Protein AF-D5ZU19-F1 (afdb_monomer_lite)

Organism: Streptomyces viridosporus (strain ATCC 14672 / DSM 40746 / JCM 4963 / KCTC 9882 / NRRL B-12104 / FH 1290) (NCBI:txid566461)

Secondary structure (DSSP, 8-state):
-----TTEEEEEEEEE-SS-TT-EEEEEEEEETT--HHHHHHHHHHHHHHHHHHHHHHHHH-TT-S----HHHHHHHHHHHHHHHHHHHHHHHHHHHHHHHHS--------PPPP---

Structure (mmCIF, N/CA/C/O backbone):
data_AF-D5ZU19-F1
#
_entry.id   AF-D5ZU19-F1
#
loop_
_atom_site.group_PDB
_atom_site.id
_atom_site.type_symbol
_atom_site.label_atom_id
_atom_site.label_alt_id
_atom_site.label_comp_id
_atom_site.label_asym_id
_atom_site.label_entity_id
_atom_site.label_seq_id
_atom_site.pdbx_PDB_ins_code
_atom_site.Cartn_x
_atom_site.Cartn_y
_atom_site.Cartn_z
_atom_site.occupancy
_atom_site.B_iso_or_equiv
_atom_site.auth_seq_id
_atom_site.auth_comp_id
_atom_site.auth_asym_id
_atom_site.auth_atom_id
_atom_site.pdbx_PDB_model_num
ATOM 1 N N . MET A 1 1 ? -30.710 5.926 -1.618 1.00 45.78 1 MET A N 1
ATOM 2 C CA . MET A 1 1 ? -30.493 5.262 -0.317 1.00 45.78 1 MET A CA 1
ATOM 3 C C . MET A 1 1 ? -29.967 3.870 -0.644 1.00 45.78 1 MET A C 1
ATOM 5 O O . MET A 1 1 ? -30.699 3.113 -1.259 1.00 45.78 1 MET A O 1
ATOM 9 N N . LEU A 1 2 ? -28.673 3.593 -0.447 1.00 56.88 2 LEU A N 1
ATOM 10 C CA . LEU A 1 2 ? -28.085 2.293 -0.806 1.00 56.88 2 LEU A CA 1
ATOM 11 C C . LEU A 1 2 ? -28.526 1.261 0.235 1.00 56.88 2 LEU A C 1
ATOM 13 O O . LEU A 1 2 ? -28.157 1.388 1.401 1.00 56.88 2 LEU A O 1
ATOM 17 N N . GLU A 1 3 ? -29.327 0.278 -0.172 1.00 64.31 3 GLU A N 1
ATOM 18 C CA . GLU A 1 3 ? -29.707 -0.826 0.708 1.00 64.31 3 GLU A CA 1
ATOM 19 C C . GLU A 1 3 ? -28.452 -1.583 1.180 1.00 64.31 3 GLU A C 1
ATOM 21 O O . GLU A 1 3 ? -27.550 -1.860 0.376 1.00 64.31 3 GLU A O 1
ATOM 26 N N . PRO A 1 4 ? -28.348 -1.907 2.481 1.00 65.19 4 PRO A N 1
ATOM 27 C CA . PRO A 1 4 ? -27.235 -2.686 2.992 1.00 65.19 4 PRO A CA 1
ATOM 28 C C . PRO A 1 4 ? -27.268 -4.080 2.364 1.00 65.19 4 PRO A C 1
ATOM 30 O O . PRO A 1 4 ? -28.198 -4.855 2.573 1.00 65.19 4 PRO A O 1
ATOM 33 N N . ARG A 1 5 ? -26.234 -4.402 1.578 1.00 74.62 5 ARG A N 1
ATOM 34 C CA . ARG A 1 5 ? -26.081 -5.746 1.014 1.00 74.62 5 ARG A CA 1
ATOM 35 C C . ARG A 1 5 ? -25.988 -6.773 2.151 1.00 74.62 5 ARG A C 1
ATOM 37 O O . ARG A 1 5 ? -25.175 -6.562 3.059 1.00 74.62 5 ARG A O 1
ATOM 44 N N . PRO A 1 6 ? -26.752 -7.879 2.097 1.00 81.25 6 PRO A N 1
ATOM 45 C CA . PRO A 1 6 ? -26.652 -8.937 3.095 1.00 81.25 6 PRO A CA 1
ATOM 46 C C . PRO A 1 6 ? -25.207 -9.450 3.167 1.00 81.25 6 PRO A C 1
ATOM 48 O O . PRO A 1 6 ? -24.544 -9.610 2.142 1.00 81.25 6 PRO A O 1
ATOM 51 N N . GLY A 1 7 ? -24.697 -9.640 4.387 1.00 86.81 7 GLY A N 1
ATOM 52 C CA . GLY A 1 7 ? -23.331 -10.120 4.633 1.00 86.81 7 GLY A CA 1
ATOM 53 C C . GLY A 1 7 ? -22.227 -9.054 4.618 1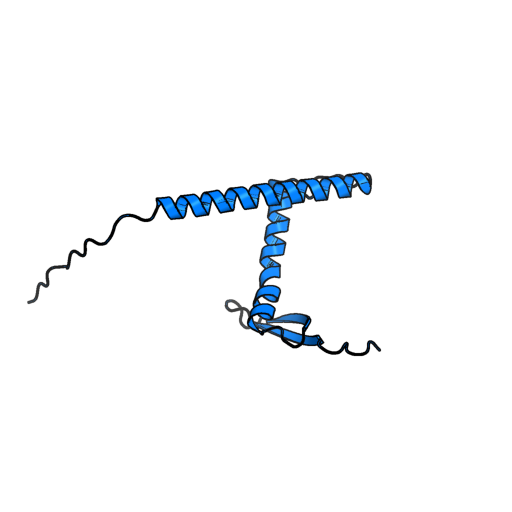.00 86.81 7 GLY A C 1
ATOM 54 O O . GLY A 1 7 ? -21.055 -9.411 4.681 1.00 86.81 7 GLY A O 1
ATOM 55 N N . ARG A 1 8 ? -22.542 -7.751 4.555 1.00 90.56 8 ARG A N 1
ATOM 56 C CA . ARG A 1 8 ? -21.544 -6.674 4.712 1.00 90.56 8 ARG A CA 1
ATOM 57 C C . ARG A 1 8 ? -21.902 -5.711 5.835 1.00 90.56 8 ARG A C 1
ATOM 59 O O . ARG A 1 8 ? -23.072 -5.413 6.060 1.00 90.56 8 ARG A O 1
ATOM 66 N N . ARG A 1 9 ? -20.882 -5.186 6.514 1.00 91.75 9 ARG A N 1
ATOM 67 C CA . ARG A 1 9 ? -21.023 -4.212 7.603 1.00 91.75 9 ARG A CA 1
ATOM 68 C C . ARG A 1 9 ? -20.191 -2.961 7.330 1.00 91.75 9 ARG A C 1
ATOM 70 O O . ARG A 1 9 ? -19.165 -3.014 6.654 1.00 91.75 9 ARG A O 1
ATOM 77 N N . HIS A 1 10 ? -20.666 -1.838 7.861 1.00 93.06 10 HIS A N 1
ATOM 78 C CA . HIS A 1 10 ? -19.904 -0.597 7.932 1.00 93.06 10 HIS A CA 1
ATOM 79 C C . HIS A 1 10 ? -19.249 -0.510 9.309 1.00 93.06 10 HIS A C 1
ATOM 81 O O . HIS A 1 10 ? -19.930 -0.667 10.321 1.00 93.06 10 HIS A O 1
ATOM 87 N N . TRP A 1 11 ? -17.949 -0.246 9.335 1.00 93.62 11 TRP A N 1
ATOM 88 C CA . TRP A 1 11 ? -17.160 -0.085 10.550 1.00 93.62 11 TRP A CA 1
ATOM 89 C C . TRP A 1 11 ? -16.531 1.304 10.590 1.00 93.62 11 TRP A C 1
ATOM 91 O O . TRP A 1 11 ? -16.103 1.831 9.560 1.00 93.62 11 TRP A O 1
ATOM 101 N N . VAL A 1 12 ? -16.437 1.862 11.795 1.00 94.38 12 VAL A N 1
ATOM 102 C CA . VAL A 1 12 ? -15.634 3.051 12.092 1.00 94.38 12 VAL A CA 1
ATOM 103 C C . VAL A 1 12 ? -14.516 2.621 13.031 1.00 94.38 12 VAL A C 1
ATOM 105 O O . VAL A 1 12 ? -14.784 2.094 14.109 1.00 94.38 12 VAL A O 1
ATOM 108 N N . ILE A 1 13 ? -13.269 2.842 12.626 1.00 93.62 13 ILE A N 1
ATOM 109 C CA . ILE A 1 13 ? -12.084 2.511 13.420 1.00 93.62 13 ILE A CA 1
ATOM 110 C C . ILE A 1 13 ? -11.439 3.819 13.856 1.00 93.62 13 ILE A C 1
ATOM 112 O O . ILE A 1 13 ? -11.097 4.646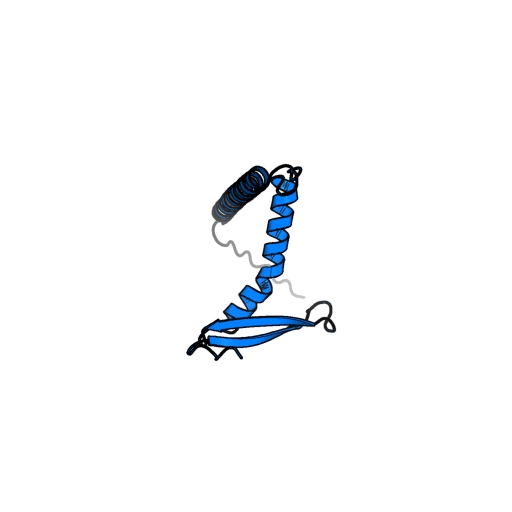 13.012 1.00 93.62 13 ILE A O 1
ATOM 116 N N . ALA A 1 14 ? -11.242 3.991 15.159 1.00 93.25 14 ALA A N 1
ATOM 117 C CA . ALA A 1 14 ? -10.487 5.101 15.723 1.00 93.25 14 ALA A CA 1
ATOM 118 C C . ALA A 1 14 ? -9.130 4.584 16.214 1.00 93.25 14 ALA A C 1
ATOM 120 O O . ALA A 1 14 ? -9.061 3.774 17.138 1.00 93.25 14 ALA A O 1
ATOM 121 N N . ARG A 1 15 ? -8.043 5.052 15.600 1.00 91.44 15 ARG A N 1
ATOM 122 C CA . ARG A 1 15 ? -6.673 4.722 16.003 1.00 91.44 15 ARG A CA 1
ATOM 123 C C . ARG A 1 15 ? -6.044 5.929 16.680 1.00 91.44 15 ARG A C 1
ATOM 125 O O . ARG A 1 15 ? -5.867 6.966 16.047 1.00 91.44 15 ARG A O 1
ATOM 132 N N . ARG A 1 16 ? -5.658 5.775 17.944 1.00 93.56 16 ARG A N 1
ATOM 133 C CA . ARG A 1 16 ? -4.897 6.782 18.691 1.00 93.56 16 ARG A CA 1
ATOM 134 C C . ARG A 1 16 ? -3.398 6.607 18.445 1.00 93.56 16 ARG A C 1
ATOM 136 O O . ARG A 1 16 ? -2.900 5.482 18.457 1.00 93.56 16 ARG A O 1
ATOM 143 N N . SER A 1 17 ? -2.685 7.708 18.226 1.00 88.50 17 SER A N 1
ATOM 144 C CA . SER A 1 17 ? -1.221 7.694 18.163 1.00 88.50 17 SER A CA 1
ATOM 145 C C . SER A 1 17 ? -0.616 7.411 19.543 1.00 88.50 17 SER A C 1
ATOM 147 O O . SER A 1 17 ? -1.060 7.962 20.548 1.00 88.50 17 SER A O 1
ATOM 149 N N . VAL A 1 18 ? 0.415 6.559 19.589 1.00 90.25 18 VAL A N 1
ATOM 150 C CA . VAL A 1 18 ? 1.142 6.231 20.829 1.00 90.25 18 VAL A CA 1
ATOM 151 C C . VAL A 1 18 ? 2.030 7.399 21.264 1.00 90.25 18 VAL A C 1
ATOM 153 O O . VAL A 1 18 ? 2.072 7.734 22.442 1.00 90.25 18 VAL A O 1
ATOM 156 N N . SER A 1 19 ? 2.708 8.053 20.315 1.00 93.44 19 SER A N 1
ATOM 157 C CA . SER A 1 19 ? 3.614 9.175 20.594 1.00 93.44 19 SER A CA 1
ATOM 158 C C . SER A 1 19 ? 2.882 10.495 20.827 1.00 93.44 19 SER A C 1
ATOM 160 O O . SER A 1 19 ? 3.390 11.369 21.524 1.00 93.44 19 SER A O 1
ATOM 162 N N . ARG A 1 20 ? 1.685 10.658 20.250 1.00 93.31 20 ARG A N 1
ATOM 163 C CA . ARG A 1 20 ? 0.868 11.873 20.378 1.00 93.31 20 ARG A CA 1
ATOM 164 C C . ARG A 1 20 ? -0.577 11.487 20.707 1.00 93.31 20 ARG A C 1
ATOM 166 O O . ARG A 1 20 ? -1.409 11.455 19.806 1.00 93.31 20 ARG A O 1
ATOM 173 N N . PRO A 1 21 ? -0.907 11.215 21.984 1.00 91.94 21 PRO A N 1
ATOM 174 C CA . PRO A 1 21 ? -2.205 10.653 22.383 1.00 91.94 21 PRO A CA 1
ATOM 175 C C . PRO A 1 21 ? -3.441 11.481 22.001 1.00 91.94 21 PRO A C 1
ATOM 177 O O . PRO A 1 21 ? -4.544 10.941 21.964 1.00 91.94 21 PRO A O 1
ATOM 180 N N . GLN A 1 22 ? -3.260 12.775 21.722 1.00 94.25 22 GLN A N 1
ATOM 181 C CA . GLN A 1 22 ? -4.321 13.675 21.260 1.00 94.25 22 GLN A CA 1
ATOM 182 C C . GLN A 1 22 ? -4.653 13.495 19.771 1.00 94.25 22 GLN A C 1
ATOM 184 O O . GLN A 1 22 ? -5.702 13.936 19.310 1.00 94.25 22 GLN A O 1
ATOM 189 N N . GLU A 1 23 ? -3.781 12.839 19.006 1.00 93.50 23 GLU A N 1
ATOM 190 C CA . GLU A 1 23 ? -4.006 12.581 17.591 1.00 93.50 23 GLU A CA 1
ATOM 191 C C . GLU A 1 23 ? -4.704 11.242 17.383 1.00 93.50 23 GLU A C 1
ATOM 193 O O . GLU A 1 23 ? -4.182 10.167 17.705 1.00 93.50 23 GLU A O 1
ATOM 198 N N . ILE A 1 24 ? -5.901 11.326 16.808 1.00 93.19 24 ILE A N 1
ATOM 199 C CA . ILE A 1 24 ? -6.745 10.182 16.490 1.00 93.19 24 ILE A CA 1
ATOM 200 C C . ILE A 1 24 ? -7.013 10.187 14.988 1.00 93.19 24 ILE A C 1
ATOM 202 O O . ILE A 1 24 ? -7.512 11.164 14.434 1.00 93.19 24 ILE A O 1
ATOM 206 N N . SER A 1 25 ? -6.683 9.081 14.330 1.00 91.44 25 SER A N 1
ATOM 207 C CA . SER A 1 25 ? -7.034 8.827 12.934 1.00 91.44 25 SER A CA 1
ATOM 208 C C . SER A 1 25 ? -8.303 7.989 12.865 1.00 91.44 25 SER A C 1
ATOM 210 O O . SER A 1 25 ? -8.412 6.980 13.564 1.00 91.44 25 SER A O 1
ATOM 212 N N . TYR A 1 26 ? -9.233 8.376 11.997 1.00 93.06 26 TYR A N 1
ATOM 213 C CA . TYR A 1 26 ? -10.483 7.656 11.779 1.00 93.06 26 TYR A CA 1
ATOM 214 C C . TYR A 1 26 ? -10.484 6.980 10.410 1.00 93.06 26 TYR A C 1
ATOM 216 O O . TYR A 1 26 ? -10.105 7.591 9.412 1.00 93.06 26 TYR A O 1
ATOM 224 N N . TYR A 1 27 ? -10.940 5.730 10.367 1.00 92.56 27 TYR A N 1
ATOM 225 C CA . TYR A 1 27 ? -11.054 4.937 9.146 1.00 92.56 27 TYR A CA 1
ATOM 226 C C . TYR A 1 27 ? -12.478 4.413 9.005 1.00 92.56 27 TYR A C 1
ATOM 228 O O . TYR A 1 27 ? -13.067 3.924 9.970 1.00 92.56 27 TYR A O 1
ATOM 236 N N . LEU A 1 28 ? -13.013 4.498 7.790 1.00 93.94 28 LEU A N 1
ATOM 237 C CA . LEU A 1 28 ? -14.279 3.883 7.411 1.00 93.94 28 LEU A CA 1
ATOM 238 C C . LEU A 1 28 ? -13.982 2.614 6.622 1.00 93.94 28 LEU A C 1
ATOM 240 O O . LEU A 1 28 ? -13.272 2.666 5.618 1.00 93.94 28 LEU A O 1
ATOM 244 N N . ALA A 1 29 ? -14.538 1.490 7.062 1.00 93.00 29 ALA A N 1
ATOM 245 C CA . ALA A 1 29 ? -14.404 0.222 6.360 1.00 93.00 29 ALA A CA 1
ATOM 246 C C . ALA A 1 29 ? -15.778 -0.330 5.977 1.00 93.00 29 ALA A C 1
ATOM 248 O O . ALA A 1 29 ? -16.712 -0.337 6.778 1.00 93.00 29 ALA A O 1
ATOM 249 N N . TYR A 1 30 ? -15.883 -0.802 4.737 1.00 93.88 30 TYR A N 1
ATOM 250 C CA . TYR A 1 30 ? -17.042 -1.524 4.228 1.00 93.88 30 TYR A CA 1
ATOM 251 C C . TYR A 1 30 ? -16.596 -2.906 3.755 1.00 93.88 30 TYR A C 1
ATOM 253 O O . TYR A 1 30 ? -16.030 -3.061 2.670 1.00 93.88 30 TYR A O 1
ATOM 261 N N . CYS A 1 31 ? -16.825 -3.910 4.593 1.00 93.44 31 CYS A N 1
ATOM 262 C CA . CYS A 1 31 ? -16.250 -5.245 4.452 1.00 93.44 31 CYS A CA 1
ATOM 263 C C . CYS A 1 31 ? -17.291 -6.332 4.774 1.00 93.44 31 CYS A C 1
ATOM 265 O O . CYS A 1 31 ? -18.390 -6.004 5.241 1.00 93.44 31 CYS A O 1
ATOM 267 N N . PRO A 1 32 ? -16.988 -7.615 4.496 1.00 94.44 32 PRO A N 1
ATOM 268 C CA . PRO A 1 32 ? -17.782 -8.733 4.988 1.00 94.44 32 PRO A CA 1
ATOM 269 C C . PRO A 1 32 ? -18.078 -8.636 6.486 1.00 94.44 32 PRO A C 1
ATOM 271 O O . PRO A 1 32 ? -17.317 -8.060 7.269 1.00 94.44 32 PRO A O 1
ATOM 274 N N . ALA A 1 33 ? -19.222 -9.176 6.880 1.00 90.69 33 ALA A N 1
ATOM 275 C CA . ALA A 1 33 ? -19.692 -9.141 8.254 1.00 90.69 33 ALA A CA 1
ATOM 276 C C . ALA A 1 33 ? -18.770 -9.928 9.204 1.00 90.69 33 ALA A C 1
ATOM 278 O O . ALA A 1 33 ? -18.731 -9.619 10.396 1.00 90.69 33 ALA A O 1
ATOM 279 N N . GLU A 1 34 ? -18.044 -10.903 8.671 1.00 93.19 34 GLU A N 1
ATOM 280 C CA . GLU A 1 34 ? -17.142 -11.830 9.350 1.00 93.19 34 GLU A CA 1
ATOM 281 C C . GLU A 1 34 ? -15.700 -11.304 9.444 1.00 93.19 34 GLU A C 1
ATOM 283 O O . GLU A 1 34 ? -14.866 -11.950 10.073 1.00 93.19 34 GLU A O 1
ATOM 288 N N . THR A 1 35 ? -15.392 -10.148 8.835 1.00 94.00 35 THR A N 1
ATOM 289 C CA . THR A 1 35 ? -14.051 -9.549 8.903 1.00 94.00 35 THR A CA 1
ATOM 290 C C . THR A 1 35 ? -13.672 -9.270 10.352 1.00 94.00 35 THR A C 1
ATOM 292 O O . THR A 1 35 ? -14.410 -8.613 11.092 1.00 94.00 35 THR A O 1
ATOM 295 N N . THR A 1 36 ? -12.506 -9.768 10.746 1.00 94.44 36 THR A N 1
ATOM 296 C CA . THR A 1 36 ? -12.013 -9.648 12.119 1.00 94.44 36 THR A CA 1
ATOM 297 C C . THR A 1 36 ? -11.479 -8.244 12.399 1.00 94.44 36 THR A C 1
ATOM 299 O O . THR A 1 36 ? -11.079 -7.508 11.492 1.00 94.44 36 THR A O 1
ATOM 302 N N . LEU A 1 37 ? -11.430 -7.863 13.679 1.00 91.88 37 LEU A N 1
ATOM 303 C CA . LEU A 1 37 ? -10.825 -6.592 14.078 1.00 91.88 37 LEU A CA 1
ATOM 304 C C . LEU A 1 37 ? -9.337 -6.528 13.693 1.00 91.88 37 LEU A C 1
ATOM 306 O O . LEU A 1 37 ? -8.872 -5.478 13.255 1.00 91.88 37 LEU A O 1
ATOM 310 N N . ASP A 1 38 ? -8.613 -7.642 13.788 1.00 94.06 38 ASP A N 1
ATOM 311 C CA . ASP A 1 38 ? -7.193 -7.708 13.428 1.00 94.06 38 ASP A CA 1
ATOM 312 C C . ASP A 1 38 ? -6.968 -7.434 11.937 1.00 94.06 38 ASP A C 1
ATOM 314 O O . ASP A 1 38 ? -6.069 -6.676 11.569 1.00 94.06 38 ASP A O 1
ATOM 318 N N . GLU A 1 39 ? -7.821 -7.971 11.060 1.00 94.38 39 GLU A N 1
ATOM 319 C CA . GLU A 1 39 ? -7.781 -7.659 9.628 1.00 94.38 39 GLU A CA 1
ATOM 320 C C . GLU A 1 39 ? -8.075 -6.184 9.355 1.00 94.38 39 GLU A C 1
ATOM 322 O O . GLU A 1 39 ? -7.376 -5.553 8.557 1.00 94.38 39 GLU A O 1
ATOM 327 N N . LEU A 1 40 ? -9.076 -5.622 10.036 1.00 93.62 40 LEU A N 1
ATOM 328 C CA . LEU A 1 40 ? -9.418 -4.205 9.931 1.00 93.62 40 LEU A CA 1
ATOM 329 C C . LEU A 1 40 ? -8.247 -3.310 10.360 1.00 93.62 40 LEU A C 1
ATOM 331 O O . LEU A 1 40 ? -7.909 -2.360 9.650 1.00 93.62 40 LEU A O 1
ATOM 335 N N . ILE A 1 41 ? -7.598 -3.627 11.483 1.00 92.19 41 ILE A N 1
ATOM 336 C CA . ILE A 1 41 ? -6.426 -2.899 11.986 1.00 92.19 41 ILE A CA 1
ATOM 337 C C . ILE A 1 41 ? -5.248 -3.042 11.020 1.00 92.19 41 ILE A C 1
ATOM 339 O O . ILE A 1 41 ? -4.602 -2.041 10.704 1.00 92.19 41 ILE A O 1
ATOM 343 N N . ARG A 1 42 ? -4.987 -4.251 10.507 1.00 92.81 42 ARG A N 1
ATOM 344 C CA . ARG A 1 42 ? -3.910 -4.514 9.542 1.00 92.81 42 ARG A CA 1
ATOM 345 C C . ARG A 1 42 ? -4.076 -3.681 8.271 1.00 92.81 42 ARG A C 1
ATOM 347 O O . ARG A 1 42 ? -3.118 -3.053 7.826 1.00 92.81 42 ARG A O 1
ATOM 354 N N . VAL A 1 43 ? -5.286 -3.632 7.713 1.00 92.50 43 VAL A N 1
ATOM 355 C CA . VAL A 1 43 ? -5.588 -2.835 6.511 1.00 92.50 43 VAL A CA 1
ATOM 356 C C . VAL A 1 43 ? -5.545 -1.333 6.807 1.00 92.50 43 VAL A C 1
ATOM 358 O O . VAL A 1 43 ? -4.984 -0.568 6.027 1.00 92.50 43 VAL A O 1
ATOM 361 N N . ALA A 1 44 ? -6.076 -0.882 7.947 1.00 90.62 44 ALA A N 1
ATOM 362 C CA . ALA A 1 44 ? -5.970 0.525 8.343 1.00 90.62 44 ALA A CA 1
ATOM 363 C C . ALA A 1 44 ? -4.501 0.954 8.539 1.00 90.62 44 ALA A C 1
ATOM 365 O O . ALA A 1 44 ? -4.118 2.071 8.188 1.00 90.62 44 ALA A O 1
ATOM 366 N N . GLY A 1 45 ? -3.664 0.055 9.064 1.00 89.44 45 GLY A N 1
ATOM 367 C CA . GLY A 1 45 ? -2.234 0.267 9.268 1.00 89.44 45 GLY A CA 1
ATOM 368 C C . GLY A 1 45 ? -1.402 0.253 7.984 1.00 89.44 45 GLY A C 1
ATOM 369 O O . GLY A 1 45 ? -0.377 0.932 7.929 1.00 89.44 45 GLY A O 1
ATOM 370 N N . SER A 1 46 ? -1.840 -0.445 6.931 1.00 90.94 46 SER A N 1
ATOM 371 C CA . SER A 1 46 ? -1.059 -0.583 5.694 1.00 90.94 46 SER A CA 1
ATOM 372 C C . SER A 1 46 ? -0.965 0.702 4.874 1.00 90.94 46 SER A C 1
ATOM 374 O O . SER A 1 46 ? -0.140 0.777 3.967 1.00 90.94 46 SER A O 1
ATOM 376 N N . ARG A 1 47 ? -1.776 1.727 5.176 1.00 87.94 47 ARG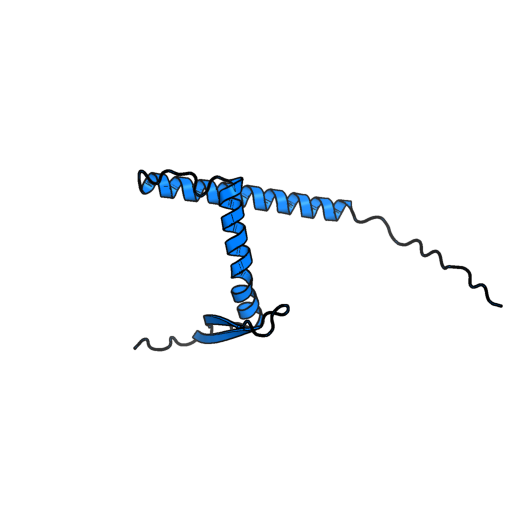 A N 1
ATOM 377 C CA . ARG A 1 47 ? -1.753 3.014 4.462 1.00 87.94 47 ARG A CA 1
ATOM 378 C C . ARG A 1 47 ? -0.342 3.600 4.373 1.00 87.94 47 ARG A C 1
ATOM 380 O O . ARG A 1 47 ? 0.064 4.028 3.299 1.00 87.94 47 ARG A O 1
ATOM 387 N N . TRP A 1 48 ? 0.387 3.609 5.486 1.00 88.12 48 TRP A N 1
ATOM 388 C CA . TRP A 1 48 ? 1.722 4.203 5.527 1.00 88.12 48 TRP A CA 1
ATOM 389 C C . TRP A 1 48 ? 2.721 3.413 4.673 1.00 88.12 48 TRP A C 1
ATOM 391 O O . TRP A 1 48 ? 3.452 4.000 3.887 1.00 88.12 48 TRP A O 1
ATOM 401 N N . VAL A 1 49 ? 2.666 2.079 4.734 1.00 91.44 49 VAL A N 1
ATOM 402 C CA . VAL A 1 49 ? 3.497 1.194 3.897 1.00 91.44 49 VAL A CA 1
ATOM 403 C C . VAL A 1 49 ? 3.216 1.413 2.407 1.00 91.44 49 VAL A C 1
ATOM 405 O O . VAL A 1 49 ? 4.132 1.419 1.589 1.00 91.44 49 VAL A O 1
ATOM 408 N N . VAL A 1 50 ? 1.952 1.638 2.033 1.00 90.88 50 VAL A N 1
ATOM 409 C CA . VAL A 1 50 ? 1.583 1.969 0.648 1.00 90.88 50 VAL A CA 1
ATOM 410 C C . VAL A 1 50 ? 2.190 3.307 0.227 1.00 90.88 50 VAL A C 1
ATOM 412 O O . VAL A 1 50 ? 2.747 3.407 -0.865 1.00 90.88 50 VAL A O 1
ATOM 415 N N . GLU A 1 51 ? 2.102 4.332 1.076 1.00 93.50 51 GLU A N 1
ATOM 416 C CA . GLU A 1 51 ? 2.705 5.642 0.809 1.00 93.50 51 GLU A CA 1
ATOM 417 C C . GLU A 1 51 ? 4.226 5.532 0.639 1.00 93.50 51 GLU A C 1
ATOM 419 O O . GLU A 1 51 ? 4.765 6.065 -0.331 1.00 93.50 51 GLU A O 1
ATOM 424 N N . GLU A 1 52 ? 4.900 4.791 1.518 1.00 93.75 52 GLU A N 1
ATOM 425 C CA . GLU A 1 52 ? 6.337 4.529 1.435 1.00 93.75 52 GLU A CA 1
ATOM 426 C C . GLU A 1 52 ? 6.709 3.805 0.134 1.00 93.75 52 GLU A C 1
ATOM 428 O O . GLU A 1 52 ? 7.593 4.268 -0.585 1.00 93.75 52 GLU A O 1
ATOM 433 N N . CYS A 1 53 ? 5.971 2.755 -0.243 1.00 93.94 53 CYS A N 1
ATOM 434 C CA . CYS A 1 53 ? 6.161 2.043 -1.509 1.00 93.94 53 CYS A CA 1
ATOM 435 C C . CYS A 1 53 ? 6.096 2.992 -2.719 1.00 93.94 53 CYS A C 1
ATOM 437 O O . CYS A 1 53 ? 6.966 2.963 -3.593 1.00 93.94 53 CYS A O 1
ATOM 439 N N . PHE A 1 54 ? 5.113 3.898 -2.751 1.00 94.31 54 PHE A N 1
ATOM 440 C CA . PHE A 1 54 ? 5.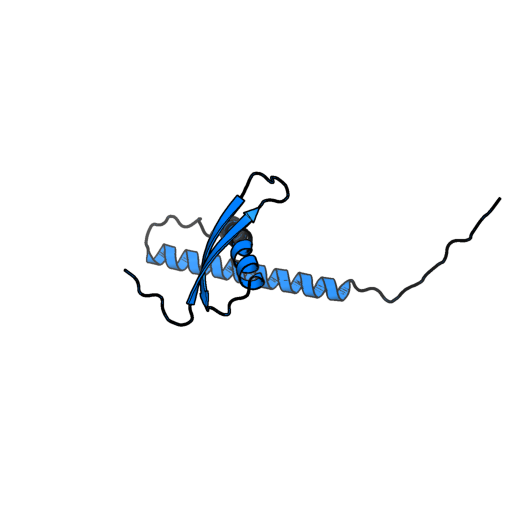021 4.904 -3.811 1.00 94.31 54 PHE A CA 1
ATOM 441 C C . PHE A 1 54 ? 6.191 5.890 -3.796 1.00 94.31 54 PHE A C 1
ATOM 443 O O . PHE A 1 54 ? 6.664 6.269 -4.868 1.00 94.31 54 PHE A O 1
ATOM 450 N N . GLN A 1 55 ? 6.663 6.317 -2.623 1.00 95.94 55 GLN A N 1
ATOM 451 C CA . GLN A 1 55 ? 7.836 7.191 -2.542 1.00 95.94 55 GLN A CA 1
ATOM 452 C C . GLN A 1 55 ? 9.093 6.479 -3.043 1.00 95.94 55 GLN A C 1
ATOM 454 O O . GLN A 1 55 ? 9.825 7.041 -3.856 1.00 95.94 55 GLN A O 1
ATOM 459 N N . SER A 1 56 ? 9.313 5.225 -2.648 1.00 96.12 56 SER A N 1
ATOM 460 C CA . SER A 1 56 ? 10.434 4.426 -3.144 1.00 96.12 56 SER A CA 1
ATOM 461 C C . SER A 1 56 ? 10.372 4.217 -4.659 1.00 96.12 56 SER A C 1
ATOM 463 O O . SER A 1 56 ? 11.396 4.335 -5.327 1.00 96.12 56 SER A O 1
ATOM 465 N N . ALA A 1 57 ? 9.188 3.967 -5.224 1.00 96.25 57 ALA A N 1
ATOM 466 C CA . ALA A 1 57 ? 9.017 3.815 -6.670 1.00 96.25 57 ALA A CA 1
ATOM 467 C C . ALA A 1 57 ? 9.322 5.110 -7.448 1.00 96.25 57 ALA A C 1
ATOM 469 O O . ALA A 1 57 ? 9.868 5.052 -8.550 1.00 96.25 57 ALA A O 1
ATOM 470 N N . LYS A 1 58 ? 9.008 6.28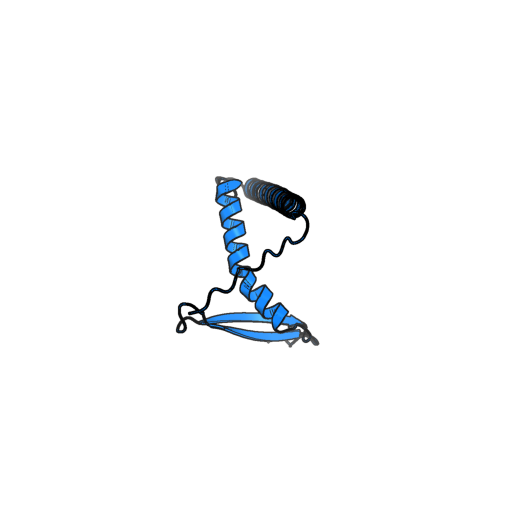1 -6.885 1.00 96.69 58 LYS A N 1
ATOM 471 C CA . LYS A 1 58 ? 9.387 7.580 -7.467 1.00 96.69 58 LYS A CA 1
ATOM 472 C C . LYS A 1 58 ? 10.897 7.765 -7.472 1.00 96.69 58 LYS A C 1
ATOM 474 O O . LYS A 1 58 ? 11.486 7.917 -8.533 1.00 96.69 58 LYS A O 1
ATOM 479 N N . GLN A 1 59 ? 11.521 7.640 -6.301 1.00 96.00 59 GLN A N 1
ATOM 480 C CA . GLN A 1 59 ? 12.955 7.891 -6.140 1.00 96.00 59 GLN A CA 1
ATOM 481 C C . GLN A 1 59 ? 13.834 6.859 -6.862 1.00 96.00 59 GLN A C 1
ATOM 483 O O . GLN A 1 59 ? 14.885 7.206 -7.389 1.00 96.00 59 GLN A O 1
ATOM 488 N N . GLY A 1 60 ? 13.429 5.585 -6.867 1.00 94.69 60 GLY A N 1
ATOM 489 C CA . GLY A 1 60 ? 14.250 4.480 -7.372 1.00 94.69 60 GLY A CA 1
ATOM 490 C C . GLY A 1 60 ? 13.896 3.983 -8.774 1.00 94.69 60 GLY A C 1
ATOM 491 O O . GLY A 1 60 ? 14.712 3.308 -9.396 1.00 94.69 60 GLY A O 1
ATOM 492 N N . CYS A 1 61 ? 12.690 4.264 -9.277 1.00 96.88 61 CYS A N 1
ATOM 493 C CA . CYS A 1 61 ? 12.220 3.749 -10.572 1.00 96.88 61 CYS A CA 1
ATOM 494 C C . CYS A 1 61 ? 11.611 4.832 -11.476 1.00 96.88 61 CYS A C 1
ATOM 496 O O . CYS A 1 61 ? 11.048 4.502 -12.521 1.00 96.88 61 CYS A O 1
ATOM 498 N N . GLY A 1 62 ? 11.704 6.105 -11.082 1.00 96.00 62 GLY A N 1
ATOM 499 C CA . GLY A 1 62 ? 11.256 7.238 -11.885 1.00 96.00 62 GLY A CA 1
ATOM 500 C C . GLY A 1 62 ? 9.749 7.264 -12.115 1.00 96.00 62 GLY A C 1
ATOM 501 O O . GLY A 1 62 ? 9.296 7.659 -13.190 1.00 96.00 62 GLY A O 1
ATOM 502 N N . LEU A 1 63 ? 8.943 6.799 -11.152 1.00 96.75 63 LEU A N 1
ATOM 503 C CA . LEU A 1 63 ? 7.483 6.698 -11.303 1.00 96.75 63 LEU A CA 1
ATOM 504 C C . LEU A 1 63 ? 6.819 8.022 -11.742 1.00 96.75 63 LEU A C 1
ATOM 506 O O . LEU A 1 63 ? 5.805 7.995 -12.446 1.00 96.75 63 LEU A O 1
ATOM 510 N N . ASP A 1 64 ? 7.383 9.164 -11.357 1.00 95.19 64 ASP A N 1
ATOM 511 C CA . ASP A 1 64 ? 6.915 10.514 -11.679 1.00 95.19 64 ASP A CA 1
ATOM 512 C C . ASP A 1 64 ? 7.789 11.283 -12.689 1.00 95.19 64 ASP A C 1
ATOM 514 O O . ASP A 1 64 ? 7.477 12.430 -13.004 1.00 95.19 64 ASP A O 1
ATOM 518 N N . ASP A 1 65 ? 8.778 10.635 -13.310 1.00 95.75 65 ASP A N 1
ATOM 519 C CA . ASP A 1 65 ? 9.695 11.280 -14.268 1.00 95.75 65 ASP A CA 1
ATOM 520 C C . ASP A 1 65 ? 9.080 11.508 -15.663 1.00 95.75 65 ASP A C 1
ATOM 522 O O . ASP A 1 65 ? 9.631 12.215 -16.515 1.00 95.75 65 ASP A O 1
ATOM 526 N N . TYR A 1 66 ? 7.918 10.912 -15.948 1.00 94.62 66 TYR A N 1
ATOM 527 C CA . TYR A 1 66 ? 7.268 11.065 -17.247 1.00 94.62 66 TYR A CA 1
ATOM 528 C C . TYR A 1 66 ? 6.573 12.424 -17.396 1.00 94.62 66 TYR A C 1
ATOM 530 O O . TYR A 1 66 ? 5.664 12.764 -16.648 1.00 94.62 66 TYR A O 1
ATOM 538 N N . GLN A 1 67 ? 6.871 13.137 -18.485 1.00 93.75 67 GLN A N 1
ATOM 539 C CA . GLN A 1 67 ? 6.372 14.495 -18.783 1.00 93.75 67 GLN A CA 1
ATOM 540 C C . GLN A 1 67 ? 4.864 14.608 -19.117 1.00 93.75 67 GLN A C 1
ATOM 542 O O . GLN A 1 67 ? 4.414 15.640 -19.604 1.00 93.75 67 GLN A O 1
ATOM 547 N N . VAL A 1 68 ? 4.073 13.546 -18.938 1.00 92.12 68 VAL A N 1
ATOM 548 C CA . VAL A 1 68 ? 2.603 13.524 -19.134 1.00 92.12 68 VAL A CA 1
ATOM 549 C C . VAL A 1 68 ? 2.139 14.003 -20.530 1.00 92.12 68 VAL A C 1
ATOM 551 O O . VAL A 1 68 ? 1.028 14.487 -20.709 1.00 92.12 68 VAL A O 1
ATOM 554 N N . ARG A 1 69 ? 2.956 13.812 -21.578 1.00 94.62 69 ARG A N 1
ATOM 555 C CA . ARG A 1 69 ? 2.647 14.310 -22.939 1.00 94.62 69 ARG A CA 1
ATOM 556 C C . ARG A 1 69 ? 1.493 13.584 -23.630 1.00 94.62 69 ARG A C 1
ATOM 558 O O . ARG A 1 69 ? 0.800 14.172 -24.454 1.00 94.62 69 ARG A O 1
ATOM 565 N N . ARG A 1 70 ? 1.314 12.288 -23.353 1.00 96.06 70 ARG A N 1
ATOM 566 C CA . ARG A 1 70 ? 0.217 11.466 -23.892 1.00 96.06 70 ARG A CA 1
ATOM 567 C C . ARG A 1 70 ? -0.265 10.475 -22.843 1.00 96.06 70 ARG A C 1
ATOM 569 O O . ARG A 1 70 ? 0.552 9.846 -22.170 1.00 96.06 70 ARG A O 1
ATOM 576 N N . TYR A 1 71 ? -1.579 10.266 -22.769 1.00 95.25 71 TYR A N 1
ATOM 577 C CA . TYR A 1 71 ? -2.182 9.325 -21.822 1.00 95.25 71 TYR A CA 1
ATOM 578 C C . TYR A 1 71 ? -1.641 7.885 -21.959 1.00 95.25 71 TYR A C 1
ATOM 580 O O . TYR A 1 71 ? -1.189 7.344 -20.948 1.00 95.25 71 TYR A O 1
ATOM 588 N N . PRO A 1 72 ? -1.556 7.276 -23.165 1.00 97.00 72 PRO A N 1
ATOM 589 C CA . PRO A 1 72 ? -0.991 5.930 -23.299 1.00 97.00 72 PRO A CA 1
ATOM 590 C C . PRO A 1 72 ? 0.480 5.847 -22.879 1.00 97.00 72 PRO A C 1
ATOM 592 O O . PRO A 1 72 ? 0.901 4.846 -22.306 1.00 97.00 72 PRO A O 1
ATOM 595 N N . GLY A 1 73 ? 1.261 6.902 -23.142 1.00 96.31 73 GLY A N 1
ATOM 596 C CA . GLY A 1 73 ? 2.662 6.982 -22.726 1.00 96.31 73 GLY A CA 1
ATOM 597 C C . GLY A 1 73 ? 2.794 7.019 -21.206 1.00 96.31 73 GLY A C 1
ATOM 598 O O . GLY A 1 73 ? 3.537 6.222 -20.642 1.00 96.31 73 GLY A O 1
ATOM 599 N N . ARG A 1 74 ? 1.989 7.857 -20.541 1.00 95.75 74 ARG A N 1
ATOM 600 C CA . ARG A 1 74 ? 1.918 7.920 -19.076 1.00 95.75 74 ARG A CA 1
ATOM 601 C C . ARG A 1 74 ? 1.523 6.577 -18.469 1.00 95.75 74 ARG A C 1
ATOM 603 O O . ARG A 1 74 ? 2.152 6.146 -17.513 1.00 95.75 74 ARG A O 1
ATOM 610 N N . HIS A 1 75 ? 0.503 5.915 -19.017 1.00 96.56 75 HIS A N 1
ATOM 611 C CA . HIS A 1 75 ? 0.052 4.622 -18.501 1.00 96.56 75 HIS A CA 1
ATOM 612 C C . HIS A 1 75 ? 1.150 3.559 -18.614 1.00 96.56 75 HIS A C 1
ATOM 614 O O . HIS A 1 75 ? 1.449 2.888 -17.633 1.00 96.56 75 HIS A O 1
ATOM 620 N N . ARG A 1 76 ? 1.788 3.426 -19.787 1.00 97.06 76 ARG A N 1
ATOM 621 C CA . ARG A 1 76 ? 2.891 2.471 -19.992 1.00 97.06 76 ARG A CA 1
ATOM 622 C C . ARG A 1 76 ? 4.063 2.748 -19.051 1.00 97.06 76 ARG A C 1
ATOM 624 O O . ARG A 1 76 ? 4.569 1.812 -18.446 1.00 97.06 76 ARG A O 1
ATOM 631 N N . HIS A 1 77 ? 4.447 4.018 -18.902 1.00 97.19 77 HIS A N 1
ATOM 632 C CA . HIS A 1 77 ? 5.514 4.431 -17.989 1.00 97.19 77 HIS A CA 1
ATOM 633 C C . HIS A 1 77 ? 5.209 4.037 -16.544 1.00 97.19 77 HIS A C 1
ATOM 635 O O . HIS A 1 77 ? 6.010 3.358 -15.914 1.00 97.19 77 HIS A O 1
ATOM 641 N N . MET A 1 78 ? 4.019 4.387 -16.046 1.00 96.81 78 MET A N 1
ATOM 642 C CA . MET A 1 78 ? 3.594 4.039 -14.688 1.00 96.81 78 MET A CA 1
ATOM 643 C C . MET A 1 78 ? 3.586 2.525 -14.457 1.00 96.81 78 MET A C 1
ATOM 645 O O . MET A 1 78 ? 4.070 2.066 -13.427 1.00 96.81 78 MET A O 1
ATOM 649 N N . THR A 1 79 ? 3.080 1.740 -15.414 1.00 97.31 79 THR A N 1
ATOM 650 C CA . THR A 1 79 ? 3.089 0.274 -15.314 1.00 97.31 79 THR A CA 1
ATOM 651 C C . THR A 1 79 ? 4.512 -0.282 -15.253 1.00 97.31 79 THR A C 1
ATOM 653 O O . THR A 1 79 ? 4.790 -1.116 -14.396 1.00 97.31 79 THR A O 1
ATOM 656 N N . LEU A 1 80 ? 5.417 0.185 -16.121 1.00 97.88 80 LEU A N 1
ATOM 657 C CA . LEU A 1 80 ? 6.808 -0.279 -16.147 1.00 97.88 80 LEU A CA 1
ATOM 658 C C . LEU A 1 80 ? 7.575 0.121 -14.880 1.00 97.88 80 LEU A C 1
ATOM 660 O O . LEU A 1 80 ? 8.262 -0.722 -14.310 1.00 97.88 80 LEU A O 1
ATOM 664 N N . ALA A 1 81 ? 7.414 1.356 -14.399 1.00 97.62 81 ALA A N 1
ATOM 665 C CA . ALA A 1 81 ? 8.050 1.826 -13.168 1.00 97.62 81 ALA A CA 1
ATOM 666 C C . ALA A 1 81 ? 7.568 1.041 -11.934 1.00 97.62 81 ALA A C 1
ATOM 668 O O . ALA A 1 81 ? 8.382 0.608 -11.120 1.00 97.62 81 ALA A O 1
ATOM 669 N N . MET A 1 82 ? 6.257 0.783 -11.820 1.00 97.44 82 MET A N 1
ATOM 670 C CA . MET A 1 82 ? 5.705 -0.043 -10.737 1.00 97.44 82 MET A CA 1
ATOM 671 C C . MET A 1 82 ? 6.169 -1.504 -10.824 1.00 97.44 82 MET A C 1
ATOM 673 O O . MET A 1 82 ? 6.463 -2.108 -9.795 1.00 97.44 82 MET A O 1
ATOM 677 N N . ALA A 1 83 ? 6.264 -2.074 -12.032 1.00 98.00 83 ALA A N 1
ATOM 678 C CA . ALA A 1 83 ? 6.767 -3.433 -12.230 1.00 98.00 83 ALA A CA 1
ATOM 679 C C . ALA A 1 83 ? 8.251 -3.552 -11.848 1.00 98.00 83 ALA A C 1
ATOM 681 O O . ALA A 1 83 ? 8.619 -4.471 -11.120 1.00 98.00 83 ALA A O 1
ATOM 682 N N . ALA A 1 84 ? 9.086 -2.598 -12.273 1.00 98.00 84 ALA A N 1
ATOM 683 C CA . ALA A 1 84 ? 10.495 -2.541 -11.892 1.00 98.00 84 ALA A CA 1
ATOM 684 C C . ALA A 1 84 ? 10.662 -2.425 -10.370 1.00 98.00 84 ALA A C 1
ATOM 686 O O . ALA A 1 84 ? 11.433 -3.182 -9.779 1.00 98.00 84 ALA A O 1
ATOM 687 N N . HIS A 1 85 ? 9.881 -1.551 -9.725 1.00 97.69 85 HIS A N 1
ATOM 688 C CA . HIS A 1 85 ? 9.888 -1.417 -8.271 1.00 97.69 85 HIS A CA 1
ATOM 689 C C . HIS A 1 85 ? 9.508 -2.732 -7.573 1.00 97.69 85 HIS A C 1
ATOM 691 O O . HIS A 1 85 ? 10.205 -3.161 -6.657 1.00 97.69 85 HIS A O 1
ATOM 697 N N . ALA A 1 86 ? 8.458 -3.418 -8.035 1.00 96.81 86 ALA A N 1
ATOM 698 C CA . ALA A 1 86 ? 8.060 -4.712 -7.485 1.00 96.81 86 ALA A CA 1
ATOM 699 C C . ALA A 1 86 ? 9.161 -5.777 -7.642 1.00 96.81 86 ALA A C 1
ATOM 701 O O . ALA A 1 86 ? 9.446 -6.500 -6.688 1.00 96.81 86 ALA A O 1
ATOM 702 N N . CYS A 1 87 ? 9.815 -5.851 -8.808 1.00 97.75 87 CYS A N 1
ATOM 703 C CA . CYS A 1 87 ? 10.941 -6.760 -9.031 1.00 97.75 87 CYS A CA 1
ATOM 704 C C . CYS A 1 87 ? 12.087 -6.496 -8.048 1.00 97.75 87 CYS A C 1
ATOM 706 O O . CYS A 1 87 ? 12.557 -7.433 -7.408 1.00 97.75 87 CYS A O 1
ATOM 708 N N . LEU A 1 88 ? 12.504 -5.236 -7.891 1.00 96.81 88 LEU A N 1
ATOM 709 C CA . LEU A 1 88 ? 13.582 -4.864 -6.968 1.00 96.81 88 LEU A CA 1
ATOM 710 C C . LEU A 1 88 ? 13.224 -5.173 -5.511 1.00 96.81 88 LEU A C 1
ATOM 712 O O . LEU A 1 88 ? 14.053 -5.708 -4.780 1.00 96.81 88 LEU A O 1
ATOM 716 N N . THR A 1 89 ? 11.986 -4.898 -5.098 1.00 96.19 89 THR A N 1
ATOM 717 C CA . THR A 1 89 ? 11.509 -5.204 -3.743 1.00 96.19 89 THR A CA 1
ATOM 718 C C . THR A 1 89 ? 11.513 -6.710 -3.467 1.00 96.19 89 THR A C 1
ATOM 720 O O . THR A 1 89 ? 11.960 -7.130 -2.402 1.00 96.19 89 THR A O 1
ATOM 723 N N . VAL A 1 90 ? 11.080 -7.538 -4.425 1.00 96.56 90 VAL A N 1
ATOM 724 C CA . VAL A 1 90 ? 11.107 -9.006 -4.284 1.00 96.56 90 VAL A CA 1
ATOM 725 C C . VAL A 1 90 ? 12.537 -9.544 -4.245 1.00 96.56 90 VAL A C 1
ATOM 727 O O . VAL A 1 90 ? 12.825 -10.427 -3.441 1.00 96.56 90 VAL A O 1
ATOM 730 N N . LEU A 1 91 ? 13.431 -9.032 -5.095 1.00 96.81 91 LEU A N 1
ATOM 731 C CA . LEU A 1 91 ? 14.842 -9.432 -5.083 1.00 96.81 91 LEU A CA 1
ATOM 732 C C . LEU A 1 91 ? 15.493 -9.094 -3.739 1.00 96.81 91 LEU A C 1
ATOM 734 O O . LEU A 1 91 ? 16.085 -9.971 -3.119 1.00 96.81 91 LEU A O 1
ATOM 738 N N . ARG A 1 92 ? 15.275 -7.874 -3.239 1.00 95.00 92 ARG A N 1
ATOM 739 C CA . ARG A 1 92 ? 15.776 -7.445 -1.931 1.00 95.00 92 ARG A CA 1
ATOM 740 C C . ARG A 1 92 ? 15.232 -8.298 -0.785 1.00 95.00 92 ARG A C 1
ATOM 742 O O . ARG A 1 92 ? 15.981 -8.634 0.121 1.00 95.00 92 ARG A O 1
ATOM 749 N N . ALA A 1 93 ? 13.947 -8.655 -0.812 1.00 94.62 93 ALA A N 1
ATOM 750 C CA . ALA A 1 93 ? 13.364 -9.525 0.210 1.00 94.62 93 ALA A CA 1
ATOM 751 C C . ALA A 1 93 ? 14.041 -10.908 0.231 1.00 94.62 93 ALA A C 1
ATOM 753 O O . ALA A 1 93 ? 14.427 -11.385 1.291 1.00 94.62 93 ALA A O 1
ATOM 754 N N . ARG A 1 94 ? 14.280 -11.506 -0.944 1.00 95.50 94 ARG A N 1
ATOM 755 C CA . ARG A 1 94 ? 14.969 -12.805 -1.058 1.00 95.50 94 ARG A CA 1
ATOM 756 C C . ARG A 1 94 ? 16.412 -12.769 -0.559 1.00 95.50 94 ARG A C 1
ATOM 758 O O . ARG A 1 94 ? 16.879 -13.749 0.013 1.00 95.50 94 ARG A O 1
ATOM 765 N N . GLU A 1 95 ? 17.125 -11.670 -0.796 1.00 94.44 95 GLU A N 1
ATOM 766 C CA . GLU A 1 95 ? 18.487 -11.482 -0.284 1.00 94.44 95 GLU A CA 1
ATOM 767 C C . GLU A 1 95 ? 18.510 -11.444 1.250 1.00 94.44 95 GLU A C 1
ATOM 769 O O . GLU A 1 95 ? 19.373 -12.071 1.859 1.00 94.44 95 GLU A O 1
ATOM 774 N N . LEU A 1 96 ? 17.536 -10.772 1.874 1.00 92.69 96 LEU A N 1
ATOM 775 C CA . LEU A 1 96 ? 17.408 -10.722 3.334 1.00 92.69 96 LEU A CA 1
ATOM 776 C C . LEU A 1 96 ? 17.081 -12.099 3.929 1.00 92.69 96 LEU A C 1
ATOM 778 O O . LEU A 1 96 ? 17.753 -12.511 4.870 1.00 92.69 96 LEU A O 1
ATOM 782 N N . ASP A 1 97 ? 16.142 -12.840 3.333 1.00 89.00 97 ASP A N 1
ATOM 783 C CA . ASP A 1 97 ? 15.802 -14.204 3.773 1.00 89.00 97 ASP A CA 1
ATOM 784 C C . 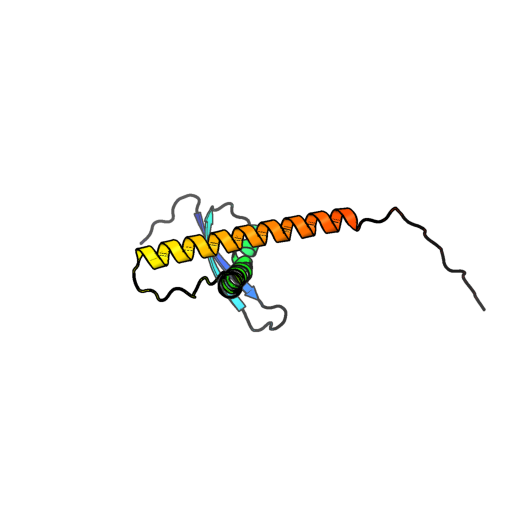ASP A 1 97 ? 17.012 -15.156 3.681 1.00 89.00 97 ASP A C 1
ATOM 786 O O . ASP A 1 97 ? 17.209 -16.029 4.526 1.00 89.00 97 ASP A O 1
ATOM 790 N N . THR A 1 98 ? 17.847 -14.982 2.651 1.00 85.94 98 THR A N 1
ATOM 791 C CA . THR A 1 98 ? 19.072 -15.779 2.467 1.00 85.94 98 THR A CA 1
ATOM 792 C C . THR A 1 98 ? 20.128 -15.422 3.516 1.00 85.94 98 THR A C 1
ATOM 794 O O . THR A 1 98 ? 20.790 -16.312 4.044 1.00 85.94 98 THR A O 1
ATOM 797 N N . GLY A 1 99 ? 20.257 -14.135 3.857 1.00 73.56 99 GLY A N 1
ATOM 798 C CA . GLY A 1 99 ? 21.171 -13.663 4.898 1.00 73.56 99 GLY A CA 1
ATOM 799 C C . GLY A 1 99 ? 20.784 -14.135 6.301 1.00 73.56 99 GLY A C 1
ATOM 800 O O . GLY A 1 99 ? 21.660 -14.539 7.060 1.00 73.56 99 GLY A O 1
ATOM 801 N N . GLU A 1 100 ? 19.490 -14.166 6.638 1.00 65.81 100 GLU A N 1
ATOM 802 C CA . GLU A 1 100 ? 19.027 -14.703 7.928 1.00 65.81 100 GLU A CA 1
ATOM 803 C C . GLU A 1 100 ? 19.358 -16.196 8.080 1.00 65.81 100 GLU A C 1
ATOM 805 O O . GLU A 1 100 ? 19.802 -16.615 9.150 1.00 65.81 100 GLU A O 1
ATOM 810 N N . ALA A 1 101 ? 19.243 -16.977 6.999 1.00 62.25 101 ALA A N 1
ATOM 811 C CA . ALA A 1 101 ? 19.615 -18.393 6.983 1.00 62.25 101 ALA A CA 1
ATOM 812 C C . ALA A 1 101 ? 21.130 -18.638 7.138 1.00 62.25 101 ALA A C 1
ATOM 814 O O . ALA A 1 101 ? 21.532 -19.692 7.628 1.00 62.25 101 ALA A O 1
ATOM 815 N N . GLU A 1 102 ? 21.974 -17.683 6.735 1.00 60.53 102 GLU A N 1
ATOM 816 C CA . GLU A 1 102 ? 23.434 -17.763 6.882 1.00 60.53 102 GLU A CA 1
ATOM 817 C C . GLU A 1 102 ? 23.911 -17.304 8.275 1.00 60.53 102 GLU A C 1
ATOM 819 O O . GLU A 1 102 ? 24.959 -17.742 8.751 1.00 60.53 102 GLU A O 1
ATOM 824 N N . THR A 1 103 ? 23.138 -16.454 8.960 1.00 58.00 103 THR A N 1
ATOM 825 C CA . THR A 1 103 ? 23.522 -15.861 10.254 1.00 58.00 103 THR A CA 1
ATOM 826 C C . THR A 1 103 ? 23.134 -16.651 11.502 1.00 58.00 103 THR A C 1
ATOM 828 O O . THR A 1 103 ? 23.398 -16.144 12.587 1.00 58.00 103 THR A O 1
ATOM 831 N N . ASP A 1 104 ? 22.559 -17.854 11.401 1.00 52.28 104 ASP A N 1
ATOM 832 C CA . ASP A 1 104 ? 22.294 -18.720 12.563 1.00 52.28 104 ASP A CA 1
ATOM 833 C C . ASP A 1 104 ? 23.571 -19.505 12.944 1.00 52.28 104 ASP A C 1
ATOM 835 O O . ASP A 1 104 ? 23.912 -20.487 12.272 1.00 52.28 104 ASP A O 1
ATOM 839 N N . PRO A 1 105 ? 24.349 -19.109 13.979 1.00 54.53 105 PRO A N 1
ATOM 840 C CA . PRO A 1 105 ? 25.528 -19.846 14.384 1.00 54.53 105 PRO A CA 1
ATOM 841 C C . PRO A 1 105 ? 25.143 -20.881 15.450 1.00 54.53 105 PRO A C 1
ATOM 843 O O . PRO A 1 105 ? 24.429 -20.609 16.413 1.00 54.53 105 PRO A O 1
ATOM 846 N N . LEU A 1 106 ? 25.694 -22.079 15.267 1.00 54.59 106 LEU A N 1
ATOM 847 C CA . LEU A 1 106 ? 25.667 -23.251 16.142 1.00 54.59 106 LEU A CA 1
ATOM 848 C C . LEU A 1 106 ? 25.513 -22.953 17.655 1.00 54.59 106 LEU A C 1
ATOM 850 O O . LEU A 1 106 ? 26.249 -22.162 18.242 1.00 54.59 106 LEU A O 1
ATOM 854 N N . SER A 1 107 ? 24.587 -23.688 18.277 1.00 51.75 107 SER A N 1
ATOM 855 C CA . SER A 1 107 ? 24.230 -23.739 19.700 1.00 51.75 107 SER A CA 1
ATOM 856 C C . SER A 1 107 ? 25.301 -23.358 20.740 1.00 51.75 107 SER A C 1
ATOM 858 O O . SER A 1 107 ? 26.379 -23.938 20.819 1.00 51.75 107 SER A O 1
ATOM 860 N N . SER A 1 108 ? 24.873 -22.473 21.648 1.00 53.16 108 SER A N 1
ATOM 861 C CA . SER A 1 108 ? 25.094 -22.474 23.106 1.00 53.16 108 SER A CA 1
ATOM 862 C C . SER A 1 108 ? 26.435 -22.996 23.644 1.00 53.16 108 SER A C 1
ATOM 864 O O . SER A 1 108 ? 26.624 -24.194 23.852 1.00 53.16 108 SER A O 1
ATOM 866 N N . SER A 1 109 ? 27.288 -22.071 24.081 1.00 51.22 109 SER A N 1
ATOM 867 C CA . SER A 1 109 ? 28.244 -22.323 25.165 1.00 51.22 109 SER A CA 1
ATOM 868 C C . SER A 1 109 ? 27.924 -21.382 26.323 1.00 51.22 109 SER A C 1
ATOM 870 O O . SER A 1 109 ? 28.412 -20.257 26.389 1.00 51.22 109 SER A O 1
ATOM 872 N N . THR A 1 110 ? 27.052 -21.833 27.225 1.00 52.66 110 THR A N 1
ATOM 873 C CA . THR A 1 110 ? 26.828 -21.196 28.526 1.00 52.66 110 THR A CA 1
ATOM 874 C C . THR A 1 110 ? 28.108 -21.312 29.350 1.00 52.66 110 THR A C 1
ATOM 876 O O . THR A 1 110 ? 28.380 -22.368 29.915 1.00 52.66 110 THR A O 1
ATOM 879 N N . SER A 1 111 ? 28.879 -20.231 29.456 1.00 49.47 111 SER A N 1
ATOM 880 C CA . SER A 1 111 ? 29.860 -20.081 30.535 1.00 49.47 111 SER A CA 1
ATOM 881 C C . SER A 1 111 ? 29.205 -19.312 31.678 1.00 49.47 111 SER A C 1
ATOM 883 O O . SER A 1 111 ? 28.913 -18.123 31.559 1.00 49.47 111 SER A O 1
ATOM 885 N N . ALA A 1 112 ? 28.930 -20.010 32.780 1.00 60.19 112 ALA A N 1
ATOM 886 C CA . ALA A 1 112 ? 28.457 -19.411 34.024 1.00 60.19 112 ALA A CA 1
ATOM 887 C C . ALA A 1 112 ? 29.550 -18.512 34.642 1.00 60.19 112 ALA A C 1
ATOM 889 O O . ALA A 1 112 ? 30.726 -18.883 34.594 1.00 60.19 112 ALA A O 1
ATOM 890 N N . PRO A 1 113 ? 29.212 -17.364 35.259 1.00 57.81 113 PRO A N 1
ATOM 891 C CA . PRO A 1 113 ? 30.208 -16.549 35.944 1.00 57.81 113 PRO A CA 1
ATOM 892 C C . PRO A 1 113 ? 30.524 -17.130 37.337 1.00 57.81 113 PRO A C 1
ATOM 894 O O . PRO A 1 113 ? 29.644 -17.725 37.972 1.00 57.81 113 PRO A O 1
ATOM 897 N N . PRO A 1 114 ? 31.751 -16.944 37.859 1.00 53.78 114 PRO A N 1
ATOM 898 C CA . PRO A 1 114 ? 32.087 -17.363 39.211 1.00 53.78 114 PRO A CA 1
ATOM 899 C C . PRO A 1 114 ? 31.448 -16.406 40.226 1.00 53.78 114 PRO A C 1
ATOM 901 O O . PRO A 1 114 ? 31.542 -15.184 40.109 1.00 53.78 114 PRO A O 1
ATOM 904 N N . ARG A 1 115 ? 30.796 -16.966 41.248 1.00 54.62 115 ARG A N 1
ATOM 905 C CA . ARG A 1 115 ? 30.352 -16.210 42.424 1.00 54.62 115 ARG A CA 1
ATOM 906 C C . ARG A 1 115 ? 31.567 -15.919 43.305 1.00 54.62 115 ARG A C 1
ATOM 908 O O . ARG A 1 115 ? 32.157 -16.859 43.827 1.00 54.62 115 ARG A O 1
ATOM 915 N N . SER A 1 116 ? 31.891 -14.644 43.517 1.00 54.25 116 SER A N 1
ATOM 916 C CA . SER A 1 116 ? 32.732 -14.222 44.641 1.00 54.25 116 SER A CA 1
ATOM 917 C C . SER A 1 116 ? 31.857 -13.515 45.665 1.00 54.25 116 SER A C 1
ATOM 919 O O . SER A 1 116 ? 31.192 -12.532 45.343 1.00 54.25 116 SER A O 1
ATOM 921 N N . GLY A 1 117 ? 31.823 -14.075 46.871 1.00 50.84 117 GLY A N 1
ATOM 922 C CA . GLY A 1 117 ? 31.307 -13.423 48.066 1.00 50.84 117 GLY A CA 1
ATOM 923 C C . GLY A 1 117 ? 32.429 -12.770 48.876 1.00 50.84 117 GLY A C 1
ATOM 924 O O . GLY A 1 117 ? 33.596 -12.858 48.488 1.00 50.84 117 GLY A O 1
ATOM 925 N N . ALA A 1 118 ? 31.997 -12.233 50.022 1.00 42.59 118 ALA A N 1
ATOM 926 C CA . ALA A 1 118 ? 32.712 -11.508 51.080 1.00 42.59 118 ALA A CA 1
ATOM 927 C C . ALA A 1 118 ? 32.954 -10.017 50.809 1.00 42.59 118 ALA A C 1
ATOM 929 O O . ALA A 1 118 ? 33.804 -9.676 49.961 1.00 42.59 118 ALA A O 1
#

pLDDT: mean 86.0, std 15.74, range [42.59, 98.0]

Foldseek 3Di:
DDPDDPQKDWDWDWDADPVHRVDIDIDIDIGGPPDDPVNVVVVVVCVVVVVVLVVCLCVPQVLPVDPPPDPVVNVVSNVRSNVVSVVVVVVVVVVVVVVVVVPDDDDDDDDDDDDDDD

Sequence (118 aa):
MLEPRPGRRHWVIARRSVSRPQEISYYLAYCPAETTLDELIRVAGSRWVVEECFQSAKQGCGLDDYQVRRYPGRHRHMTLAMAAHACLTVLRARELDTGEAETDPLSSSTSAPPRSGA

Radius of gyration: 24.19 Å; chains: 1; bounding box: 63×38×75 Å

InterPro domains:
  IPR012337 Ribonuclease H-like superfamily [SSF53098] (32-92)
  IPR039365 Transposase IS701-like [PTHR33627] (6-103)